Protein AF-A0A800AGG9-F1 (afdb_monomer_lite)

Radius of gyration: 21.26 Å; chains: 1; bounding box: 68×28×47 Å

Structure (mmCIF, N/CA/C/O backbone):
data_AF-A0A800AGG9-F1
#
_entry.id   AF-A0A800AGG9-F1
#
loop_
_atom_site.group_PDB
_atom_site.id
_atom_site.type_symbol
_atom_site.label_atom_id
_atom_site.label_alt_id
_atom_site.label_comp_id
_atom_site.label_asym_id
_atom_site.label_entity_id
_atom_site.label_seq_id
_atom_site.pdbx_PDB_ins_code
_atom_site.Cartn_x
_atom_site.Cartn_y
_atom_site.Cartn_z
_atom_site.occupancy
_atom_site.B_iso_or_equiv
_atom_site.auth_seq_id
_atom_site.auth_comp_id
_atom_site.auth_asym_id
_atom_site.auth_atom_id
_atom_site.pdbx_PDB_model_num
ATOM 1 N N . MET A 1 1 ? -51.773 8.996 23.304 1.00 39.66 1 MET A N 1
ATOM 2 C CA . MET A 1 1 ? -50.363 9.380 23.068 1.00 39.66 1 MET A CA 1
ATOM 3 C C . MET A 1 1 ? -49.480 8.352 23.767 1.00 39.66 1 MET A C 1
ATOM 5 O O . MET A 1 1 ? -49.415 8.365 24.989 1.00 39.66 1 MET A O 1
ATOM 9 N N . ALA A 1 2 ? -48.914 7.386 23.037 1.00 49.47 2 ALA A N 1
ATOM 10 C CA . ALA A 1 2 ? -48.109 6.313 23.629 1.00 49.47 2 ALA A CA 1
ATOM 11 C C . ALA A 1 2 ? -46.671 6.798 23.874 1.00 49.47 2 ALA A C 1
ATOM 13 O O . ALA A 1 2 ? -46.012 7.288 22.959 1.00 49.47 2 ALA A O 1
ATOM 14 N N . LYS A 1 3 ? -46.191 6.686 25.116 1.00 53.56 3 LYS A N 1
ATOM 15 C CA . LYS A 1 3 ? -44.838 7.086 25.515 1.00 53.56 3 LYS A CA 1
ATOM 16 C C . LYS A 1 3 ? -43.867 5.958 25.156 1.00 53.56 3 LYS A C 1
ATOM 18 O O . LYS A 1 3 ? -43.844 4.929 25.825 1.00 53.56 3 LYS A O 1
ATOM 23 N N . VAL A 1 4 ? -43.097 6.133 24.082 1.00 57.53 4 VAL A N 1
ATOM 24 C CA . VAL A 1 4 ? -42.041 5.190 23.687 1.00 57.53 4 VAL A CA 1
ATOM 25 C C . VAL A 1 4 ? -40.859 5.374 24.633 1.00 57.53 4 VAL A C 1
ATOM 27 O O . VAL A 1 4 ? -40.087 6.325 24.523 1.00 57.53 4 VAL A O 1
ATOM 30 N N . THR A 1 5 ? -40.732 4.477 25.605 1.00 51.62 5 THR A N 1
ATOM 31 C CA . THR A 1 5 ? -39.590 4.451 26.520 1.00 51.62 5 THR A CA 1
ATOM 32 C C . THR A 1 5 ? -38.417 3.784 25.805 1.00 51.62 5 THR A C 1
ATOM 34 O O . THR A 1 5 ? -38.260 2.565 25.859 1.00 51.62 5 THR A O 1
ATOM 37 N N . MET A 1 6 ? -37.599 4.570 25.102 1.00 54.72 6 MET A N 1
ATOM 38 C CA . MET A 1 6 ? -36.322 4.089 24.572 1.00 54.72 6 MET A CA 1
ATOM 39 C C . MET A 1 6 ? -35.401 3.747 25.750 1.00 54.72 6 MET A C 1
ATOM 41 O O . MET A 1 6 ? -34.864 4.632 26.416 1.00 54.72 6 MET A O 1
ATOM 45 N N . ARG A 1 7 ? -35.239 2.451 26.043 1.00 48.12 7 ARG A N 1
ATOM 46 C CA . ARG A 1 7 ? -34.187 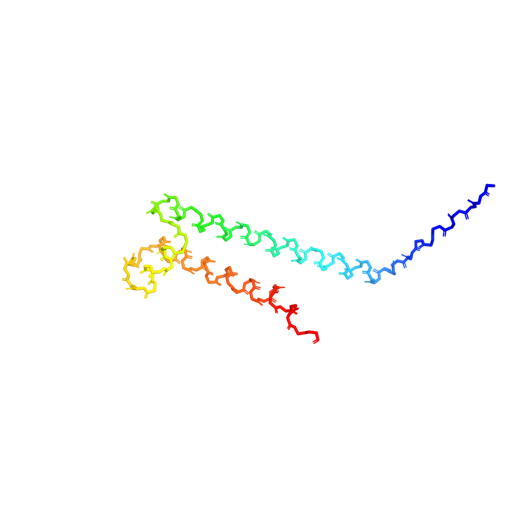1.967 26.944 1.00 48.12 7 ARG A CA 1
ATOM 47 C C . ARG A 1 7 ? -32.846 2.183 26.247 1.00 48.12 7 ARG A C 1
ATOM 49 O O . ARG A 1 7 ? -32.400 1.327 25.493 1.00 48.12 7 ARG A O 1
ATOM 56 N N . HIS A 1 8 ? -32.192 3.311 26.512 1.00 52.84 8 HIS A N 1
ATOM 57 C CA . HIS A 1 8 ? -30.750 3.399 26.314 1.00 52.84 8 HIS A CA 1
ATOM 58 C C . HIS A 1 8 ? -30.117 2.360 27.240 1.00 52.84 8 HIS A C 1
ATOM 60 O O . HIS A 1 8 ? -30.128 2.529 28.461 1.00 52.84 8 HIS A O 1
ATOM 66 N N . SER A 1 9 ? -29.613 1.260 26.680 1.00 56.97 9 SER A N 1
ATOM 67 C CA . SER A 1 9 ? -28.708 0.376 27.405 1.00 56.97 9 SER A CA 1
ATOM 68 C C . SER A 1 9 ? -27.526 1.236 27.839 1.00 56.97 9 SER A C 1
ATOM 70 O O . SER A 1 9 ? -26.722 1.653 27.005 1.00 56.97 9 SER A O 1
ATOM 72 N N . GLN A 1 10 ? -27.475 1.588 29.124 1.00 62.62 10 GLN A N 1
ATOM 73 C CA . GLN A 1 10 ? -26.336 2.282 29.701 1.00 62.62 10 GLN A CA 1
ATOM 74 C C . GLN A 1 10 ? -25.159 1.316 29.610 1.00 62.62 10 GLN A C 1
ATOM 76 O O . GLN A 1 10 ? -24.998 0.458 30.473 1.00 62.62 10 GLN A O 1
ATOM 81 N N . THR A 1 11 ? -24.369 1.418 28.541 1.00 62.16 11 THR A N 1
ATOM 82 C CA . THR A 1 11 ? -23.075 0.747 28.468 1.00 62.16 11 THR A CA 1
ATOM 83 C C . THR A 1 11 ? -22.314 1.158 29.712 1.00 62.16 11 THR A C 1
ATOM 85 O O . THR A 1 11 ? -22.158 2.350 29.996 1.00 62.16 11 THR A O 1
ATOM 88 N N . THR A 1 12 ? -21.897 0.180 30.503 1.00 73.69 12 THR A N 1
ATOM 89 C CA . THR A 1 12 ? -21.161 0.404 31.745 1.00 73.69 12 THR A CA 1
ATOM 90 C C . THR A 1 12 ? -19.867 1.170 31.454 1.00 73.69 12 THR A C 1
ATOM 92 O O . THR A 1 12 ? -19.361 1.173 30.330 1.00 73.69 12 THR A O 1
ATOM 95 N N . ALA A 1 13 ? -19.290 1.844 32.453 1.00 72.00 13 ALA A N 1
ATOM 96 C CA . ALA A 1 13 ? -18.036 2.582 32.254 1.00 72.00 13 ALA A CA 1
ATOM 97 C C . ALA A 1 13 ? -16.908 1.691 31.686 1.00 72.00 13 ALA A C 1
ATOM 99 O O . ALA A 1 13 ? -16.111 2.152 30.868 1.00 72.00 13 ALA A O 1
ATOM 100 N N . GLY A 1 14 ? -16.894 0.406 32.060 1.00 74.81 14 GLY A N 1
ATOM 101 C CA . GLY A 1 14 ? -15.978 -0.595 31.513 1.00 74.81 14 GLY A CA 1
ATOM 102 C C . GLY A 1 14 ? -16.240 -0.925 30.041 1.00 74.81 14 GLY A C 1
ATOM 103 O O . GLY A 1 14 ? -15.295 -0.990 29.259 1.00 74.81 14 GLY A O 1
ATOM 104 N N . GLU A 1 15 ? -17.502 -1.076 29.633 1.00 76.81 15 GLU A N 1
ATOM 105 C CA . GLU A 1 15 ? -17.867 -1.323 28.230 1.00 76.81 15 GLU A CA 1
ATOM 106 C C . GLU A 1 15 ? -17.570 -0.115 27.339 1.00 76.81 15 GLU A C 1
ATOM 108 O O . GLU A 1 15 ? -17.015 -0.281 26.257 1.00 76.81 15 GLU A O 1
ATOM 113 N N . ARG A 1 16 ? -17.833 1.111 27.813 1.00 77.69 16 ARG A N 1
ATOM 114 C CA . ARG A 1 16 ? -17.468 2.330 27.072 1.00 77.69 16 ARG A CA 1
ATOM 115 C C . ARG A 1 16 ? -15.961 2.429 26.851 1.00 77.69 16 ARG A C 1
ATOM 117 O O . ARG A 1 16 ? -15.531 2.757 25.752 1.00 77.69 16 ARG A O 1
ATOM 124 N N . LYS A 1 17 ? -15.151 2.103 27.867 1.00 77.38 17 LYS A N 1
ATOM 125 C CA . LYS A 1 17 ? -13.684 2.101 27.745 1.00 77.38 17 LYS A CA 1
ATOM 126 C C . LYS A 1 17 ? -13.201 1.079 26.710 1.00 77.38 17 LYS A C 1
ATOM 128 O O . LYS A 1 17 ? -12.295 1.392 25.944 1.00 77.38 17 LYS A O 1
ATOM 133 N N . LYS A 1 18 ? -13.817 -0.109 26.661 1.00 78.19 18 LYS A N 1
ATOM 134 C CA . LYS A 1 18 ? -13.517 -1.129 25.643 1.00 78.19 18 LYS A CA 1
ATOM 135 C C . LYS A 1 18 ? -13.877 -0.653 24.235 1.00 78.19 18 LYS A C 1
ATOM 137 O O . LYS A 1 18 ? -13.029 -0.736 23.357 1.00 78.19 18 LYS A O 1
ATOM 142 N N . LEU A 1 19 ? -15.072 -0.088 24.047 1.00 79.50 19 LEU A N 1
ATOM 143 C CA . LEU A 1 19 ? -15.518 0.436 22.750 1.00 79.50 19 LEU A CA 1
ATOM 144 C C . LEU A 1 19 ? -14.625 1.574 22.243 1.00 79.50 19 LEU A C 1
ATOM 146 O O . LEU A 1 19 ? -14.271 1.595 21.072 1.00 79.50 19 LEU A O 1
ATOM 150 N N . ILE A 1 20 ? -14.224 2.495 23.125 1.00 81.69 20 ILE A N 1
ATOM 151 C CA . ILE A 1 20 ? -13.294 3.577 22.769 1.00 81.69 20 ILE A CA 1
ATOM 152 C C . ILE A 1 20 ? -11.936 3.000 22.368 1.00 81.69 20 ILE A C 1
ATOM 154 O O . ILE A 1 20 ? -11.382 3.407 21.355 1.00 81.69 20 ILE A O 1
ATOM 158 N N . HIS A 1 21 ? -11.402 2.048 23.135 1.00 78.12 21 HIS A N 1
ATOM 159 C CA . HIS A 1 21 ? -10.118 1.427 22.819 1.00 78.12 21 HIS A CA 1
ATOM 160 C C . HIS A 1 21 ? -10.147 0.695 21.471 1.00 78.12 21 HIS A C 1
ATOM 162 O O . HIS A 1 21 ? -9.228 0.839 20.671 1.00 78.12 21 HIS A O 1
ATOM 168 N N . GLU A 1 22 ? -11.216 -0.052 21.200 1.00 75.06 22 GLU A N 1
ATOM 169 C CA . GLU A 1 22 ? -11.410 -0.738 19.924 1.00 75.06 22 GLU A CA 1
ATOM 170 C C . GLU A 1 22 ? -11.567 0.250 18.762 1.00 75.06 22 GLU A C 1
ATOM 172 O O . GLU A 1 22 ? -10.934 0.077 17.724 1.00 75.06 22 GLU A O 1
ATOM 177 N N . ALA A 1 23 ? -12.335 1.327 18.949 1.00 74.94 23 ALA A N 1
ATOM 178 C CA . ALA A 1 23 ? -12.482 2.378 17.948 1.00 74.94 23 ALA A CA 1
ATOM 179 C C . ALA A 1 23 ? -11.146 3.071 17.643 1.00 74.94 23 ALA A C 1
ATOM 181 O O . ALA A 1 23 ? -10.799 3.217 16.476 1.00 74.94 23 ALA A O 1
ATOM 182 N N . VAL A 1 24 ? -10.369 3.436 18.669 1.00 76.69 24 VAL A N 1
ATOM 183 C CA . VAL A 1 24 ? -9.032 4.034 18.504 1.00 76.69 24 VAL A CA 1
ATOM 184 C C . VAL A 1 24 ? -8.104 3.084 17.751 1.00 76.69 24 VAL A C 1
ATOM 186 O O . VAL A 1 24 ? -7.447 3.503 16.805 1.00 76.69 24 VAL A O 1
ATOM 189 N N . ARG A 1 25 ? -8.098 1.795 18.111 1.00 77.62 25 ARG A N 1
ATOM 190 C CA . ARG A 1 25 ? -7.307 0.777 17.410 1.00 77.62 25 ARG A CA 1
ATOM 191 C C . ARG A 1 25 ? -7.707 0.646 15.938 1.00 77.62 25 ARG A C 1
ATOM 193 O O . ARG A 1 25 ? -6.842 0.510 15.084 1.00 77.62 25 ARG A O 1
ATOM 200 N N . ASN A 1 26 ? -9.001 0.675 15.627 1.00 73.94 26 ASN A N 1
ATOM 201 C CA . ASN A 1 26 ? -9.473 0.574 14.244 1.00 73.94 26 ASN A CA 1
ATOM 202 C C . ASN A 1 26 ? -9.132 1.826 13.421 1.00 73.94 26 ASN A C 1
ATOM 204 O O . ASN A 1 26 ? -8.800 1.699 12.246 1.00 73.94 26 ASN A O 1
ATOM 208 N N . VAL A 1 27 ? -9.181 3.017 14.029 1.00 76.75 27 VAL A N 1
ATOM 209 C CA . VAL A 1 27 ? -8.743 4.271 13.389 1.00 76.75 27 VAL A CA 1
ATOM 210 C C . VAL A 1 27 ? -7.253 4.218 13.059 1.00 76.75 27 VAL A C 1
ATOM 212 O O . VAL A 1 27 ? -6.875 4.561 11.944 1.00 76.75 27 VAL A O 1
ATOM 215 N N . ASP A 1 28 ? -6.431 3.730 13.986 1.00 82.56 28 ASP A N 1
ATOM 216 C CA . ASP A 1 28 ? -4.985 3.569 13.794 1.00 82.56 28 ASP A CA 1
ATOM 217 C C . ASP A 1 28 ? -4.653 2.624 12.622 1.00 82.56 28 ASP A C 1
ATOM 219 O O . ASP A 1 28 ? -3.834 2.938 11.759 1.00 82.56 28 ASP A O 1
ATOM 223 N N . VAL A 1 29 ? -5.378 1.503 12.514 1.00 84.94 29 VAL A N 1
ATOM 224 C CA . VAL A 1 29 ? -5.254 0.572 11.377 1.00 84.94 29 VAL A CA 1
ATOM 225 C C . VAL A 1 29 ? -5.685 1.222 10.061 1.00 84.94 29 VAL A C 1
ATOM 227 O O . VAL A 1 29 ? -5.023 1.019 9.048 1.00 84.94 29 VAL A O 1
ATOM 230 N N . SER A 1 30 ? -6.775 1.995 10.056 1.00 84.50 30 SER A N 1
ATOM 231 C CA . SER A 1 30 ? -7.233 2.693 8.847 1.00 84.50 30 SER A CA 1
ATOM 232 C C . SER A 1 30 ? -6.197 3.705 8.366 1.00 84.50 30 SER A C 1
ATOM 234 O O . SER A 1 30 ? -5.839 3.682 7.195 1.00 84.50 30 SER A O 1
ATOM 236 N N . ALA A 1 31 ? -5.671 4.534 9.271 1.00 85.69 31 ALA A N 1
ATOM 237 C CA . ALA A 1 31 ? -4.638 5.512 8.941 1.00 85.69 31 ALA A CA 1
ATOM 238 C C . ALA A 1 31 ? -3.368 4.831 8.404 1.00 85.69 31 ALA A C 1
ATOM 240 O O . ALA A 1 31 ? -2.833 5.240 7.377 1.00 85.69 31 ALA A O 1
ATOM 241 N N . SER A 1 32 ? -2.947 3.730 9.037 1.00 90.12 32 SER A N 1
ATOM 242 C CA . SER A 1 32 ? -1.806 2.930 8.576 1.00 90.12 32 SER A CA 1
ATOM 243 C C . SER A 1 32 ? -2.026 2.359 7.168 1.00 90.12 32 SER A C 1
ATOM 245 O O . SER A 1 32 ? -1.103 2.328 6.360 1.00 90.12 32 SER A O 1
ATOM 247 N N . LEU A 1 33 ? -3.242 1.903 6.847 1.00 92.50 33 LEU A N 1
ATOM 248 C CA . LEU A 1 33 ? -3.569 1.407 5.507 1.00 92.50 33 LEU A CA 1
ATOM 249 C C . LEU A 1 33 ? -3.540 2.521 4.458 1.00 92.50 33 LEU A C 1
ATOM 251 O O . LEU A 1 33 ? -3.003 2.300 3.373 1.00 92.50 33 LEU A O 1
ATOM 255 N N . ASP A 1 34 ? -4.079 3.697 4.777 1.00 93.44 34 ASP A N 1
ATOM 256 C CA . ASP A 1 34 ? -4.095 4.841 3.862 1.00 93.44 34 ASP A CA 1
ATOM 257 C C . ASP A 1 34 ? -2.670 5.297 3.510 1.00 93.44 34 ASP A C 1
ATOM 259 O O . ASP A 1 34 ? -2.370 5.553 2.342 1.00 93.44 34 ASP A O 1
ATOM 263 N N . GLU A 1 35 ? -1.762 5.324 4.490 1.00 94.44 35 GLU A N 1
ATOM 264 C CA . GLU A 1 35 ? -0.345 5.639 4.267 1.00 94.44 35 GLU A CA 1
ATOM 265 C C . GLU A 1 35 ? 0.337 4.628 3.335 1.00 94.44 35 GLU A C 1
ATOM 267 O O . GLU A 1 35 ? 1.055 5.010 2.407 1.00 94.44 35 GLU A O 1
ATOM 272 N N . LEU A 1 36 ? 0.089 3.332 3.539 1.00 95.38 36 LEU A N 1
ATOM 273 C CA . LEU A 1 36 ? 0.661 2.274 2.704 1.00 95.38 36 LEU A CA 1
ATOM 274 C C . LEU A 1 36 ? 0.133 2.334 1.269 1.00 95.38 36 LEU A C 1
ATOM 276 O O . LEU A 1 36 ? 0.913 2.216 0.322 1.00 95.38 36 LEU A O 1
ATOM 280 N N . ILE A 1 37 ? -1.171 2.572 1.106 1.00 94.62 37 ILE A N 1
ATOM 281 C CA . ILE A 1 37 ? -1.790 2.765 -0.207 1.00 94.62 37 ILE A CA 1
ATOM 282 C C . ILE A 1 37 ? -1.171 3.981 -0.897 1.00 94.62 37 ILE A C 1
ATOM 284 O O . ILE A 1 37 ? -0.797 3.881 -2.060 1.00 94.62 37 ILE A O 1
ATOM 288 N N . ALA A 1 38 ? -0.980 5.101 -0.195 1.00 95.81 38 ALA A N 1
ATOM 289 C CA . ALA A 1 38 ? -0.365 6.294 -0.773 1.00 95.81 38 ALA A CA 1
ATOM 290 C C . ALA A 1 38 ? 1.066 6.038 -1.281 1.00 95.81 38 ALA A C 1
ATOM 292 O O . ALA A 1 38 ? 1.415 6.472 -2.381 1.00 95.81 38 ALA A O 1
ATOM 293 N N . ILE A 1 39 ? 1.883 5.293 -0.526 1.00 94.62 39 ILE A N 1
ATOM 294 C CA . ILE A 1 39 ? 3.237 4.904 -0.956 1.00 94.62 39 ILE A CA 1
ATOM 295 C C . ILE A 1 39 ? 3.181 4.043 -2.222 1.00 94.62 39 ILE A C 1
ATOM 297 O O . ILE A 1 39 ? 3.961 4.255 -3.156 1.00 94.62 39 ILE A O 1
ATOM 301 N N . MET A 1 40 ? 2.265 3.074 -2.263 1.00 94.88 40 MET A N 1
ATOM 302 C CA . MET A 1 40 ? 2.105 2.198 -3.418 1.00 94.88 40 MET A CA 1
ATOM 303 C C . MET A 1 40 ? 1.639 2.975 -4.652 1.00 94.88 40 MET A C 1
ATOM 305 O O . MET A 1 40 ? 2.274 2.855 -5.698 1.00 94.88 40 MET A O 1
ATOM 309 N N . THR A 1 41 ? 0.628 3.836 -4.519 1.00 93.88 41 THR A N 1
ATOM 310 C CA . THR A 1 41 ? 0.117 4.699 -5.597 1.00 93.88 41 THR A CA 1
ATOM 311 C C . THR A 1 41 ? 1.193 5.642 -6.133 1.00 93.88 41 THR A C 1
ATOM 313 O O . THR A 1 41 ? 1.346 5.772 -7.343 1.00 93.88 41 THR A O 1
ATOM 316 N N . ALA A 1 42 ? 2.016 6.240 -5.266 1.00 94.00 42 ALA A N 1
ATOM 317 C CA . ALA A 1 42 ? 3.127 7.084 -5.711 1.00 94.00 42 ALA A CA 1
ATOM 318 C C . ALA A 1 42 ? 4.144 6.306 -6.569 1.00 94.00 42 ALA A C 1
ATOM 320 O O . ALA A 1 42 ? 4.746 6.849 -7.499 1.00 94.00 42 ALA A O 1
ATOM 321 N N . CYS A 1 43 ? 4.338 5.016 -6.284 1.00 91.44 43 CYS A N 1
ATOM 322 C CA . CYS A 1 43 ? 5.151 4.155 -7.135 1.00 91.44 43 CYS A CA 1
ATOM 323 C C . CYS A 1 43 ? 4.430 3.822 -8.444 1.00 91.44 43 CYS A C 1
ATOM 325 O O . CYS A 1 43 ? 5.067 3.862 -9.492 1.00 91.44 43 CYS A O 1
ATOM 327 N N . GLU A 1 44 ? 3.125 3.556 -8.422 1.00 92.50 44 GLU A N 1
ATOM 328 C CA . GLU A 1 44 ? 2.360 3.335 -9.654 1.00 92.50 44 GLU A CA 1
ATOM 329 C C . GLU A 1 44 ? 2.473 4.519 -10.618 1.00 92.50 44 GLU A C 1
ATOM 331 O O . GLU A 1 44 ? 2.795 4.336 -11.793 1.00 92.50 44 GLU A O 1
ATOM 336 N N . GLU A 1 45 ? 2.294 5.737 -10.104 1.00 93.19 45 GLU A N 1
ATOM 337 C CA . GLU A 1 45 ? 2.418 6.977 -10.872 1.00 93.19 45 GLU A CA 1
ATOM 338 C C . GLU A 1 45 ? 3.834 7.167 -11.417 1.00 93.19 45 GLU A C 1
ATOM 340 O O . GLU A 1 45 ? 4.015 7.458 -12.600 1.00 93.19 45 GLU A O 1
ATOM 345 N N . ARG A 1 46 ? 4.858 6.964 -10.578 1.00 90.94 46 ARG A N 1
ATOM 346 C CA . ARG A 1 46 ? 6.254 7.156 -10.991 1.00 90.94 46 ARG A CA 1
ATOM 347 C C . ARG A 1 46 ? 6.701 6.148 -12.044 1.00 90.94 46 ARG A C 1
ATOM 349 O O . ARG A 1 46 ? 7.462 6.497 -12.943 1.00 90.94 46 ARG A O 1
ATOM 356 N N . PHE A 1 47 ? 6.286 4.896 -11.904 1.00 89.06 47 PHE A N 1
ATOM 357 C CA . PHE A 1 47 ? 6.715 3.817 -12.785 1.00 89.06 47 PHE A CA 1
ATOM 358 C C . PHE A 1 47 ? 5.760 3.585 -13.967 1.00 89.06 47 PHE A C 1
ATOM 360 O O . PHE A 1 47 ? 6.105 2.830 -14.877 1.00 89.06 47 PHE A O 1
ATOM 367 N N . GLY A 1 48 ? 4.589 4.231 -13.978 1.00 93.25 48 GLY A N 1
ATOM 368 C CA . GLY A 1 48 ? 3.574 4.086 -15.022 1.00 93.25 48 GLY A CA 1
ATOM 369 C C . GLY A 1 48 ? 2.989 2.675 -15.094 1.00 93.25 48 GLY A C 1
ATOM 370 O O . GLY A 1 48 ? 2.692 2.187 -16.182 1.00 93.25 48 GLY A O 1
ATOM 371 N N . MET A 1 49 ? 2.895 1.991 -13.953 1.00 92.31 49 MET A N 1
ATOM 372 C CA . MET A 1 49 ? 2.459 0.597 -13.845 1.00 92.31 49 MET A CA 1
ATOM 373 C C . MET A 1 49 ? 1.492 0.453 -12.681 1.00 92.31 49 MET A C 1
ATOM 375 O O . MET A 1 49 ? 1.743 0.996 -11.613 1.00 92.31 49 MET A O 1
ATOM 379 N N . SER A 1 50 ? 0.433 -0.332 -12.846 1.00 93.25 50 SER A N 1
ATOM 380 C CA . SER A 1 50 ? -0.431 -0.691 -11.716 1.00 93.25 50 SER A CA 1
ATOM 381 C C . SER A 1 50 ? 0.316 -1.556 -10.692 1.00 93.25 50 SER A C 1
ATOM 383 O O . SER A 1 50 ? 1.250 -2.277 -11.043 1.00 93.25 50 SER A O 1
ATOM 385 N N . THR A 1 51 ? -0.134 -1.582 -9.435 1.00 91.94 51 THR A N 1
ATOM 386 C CA . THR A 1 51 ? 0.397 -2.459 -8.373 1.00 91.94 51 THR A CA 1
ATOM 387 C C . THR A 1 51 ? 0.404 -3.923 -8.806 1.00 91.94 51 THR A C 1
ATOM 389 O O . THR A 1 51 ? 1.330 -4.659 -8.472 1.00 91.94 51 THR A O 1
ATOM 392 N N . VAL A 1 52 ? -0.595 -4.357 -9.583 1.00 93.81 52 VAL A N 1
ATOM 393 C CA . VAL A 1 52 ? -0.675 -5.730 -10.107 1.00 93.81 52 VAL A CA 1
ATOM 394 C C . VAL A 1 52 ? 0.483 -6.016 -11.066 1.00 93.81 52 VAL A C 1
ATOM 396 O O . VAL A 1 52 ? 1.149 -7.046 -10.955 1.00 93.81 52 VAL A O 1
ATOM 399 N N . GLU A 1 53 ? 0.761 -5.097 -11.988 1.00 92.62 53 GLU A N 1
ATOM 400 C CA . GLU A 1 53 ? 1.881 -5.219 -12.925 1.00 92.62 53 GLU A CA 1
ATOM 401 C C . GLU A 1 53 ? 3.230 -5.083 -12.220 1.00 92.62 53 GLU A C 1
ATOM 403 O O . GLU A 1 53 ? 4.163 -5.834 -12.519 1.00 92.62 53 GLU A O 1
ATOM 408 N N . PHE A 1 54 ? 3.325 -4.159 -11.262 1.00 92.94 54 PHE A N 1
ATOM 409 C CA . PHE A 1 54 ? 4.506 -3.952 -10.437 1.00 92.94 54 PHE A CA 1
ATOM 410 C C . PHE A 1 54 ? 4.850 -5.232 -9.671 1.00 92.94 54 PHE A C 1
ATOM 412 O O . PHE A 1 54 ? 5.980 -5.710 -9.754 1.00 92.94 54 PHE A O 1
ATOM 419 N N . TYR A 1 55 ? 3.861 -5.849 -9.017 1.00 93.50 55 TYR A N 1
ATOM 420 C CA . TYR A 1 55 ? 4.017 -7.119 -8.310 1.00 93.50 55 TYR A CA 1
ATOM 421 C C . TYR A 1 55 ? 4.473 -8.242 -9.243 1.00 93.50 55 TYR A C 1
ATOM 423 O O . TYR A 1 55 ? 5.449 -8.934 -8.949 1.00 93.50 55 TYR A O 1
ATOM 431 N N . ALA A 1 56 ? 3.829 -8.392 -10.404 1.00 93.62 56 ALA A N 1
ATOM 432 C CA . ALA A 1 56 ? 4.197 -9.417 -11.377 1.00 93.62 56 ALA A CA 1
ATOM 433 C C . ALA A 1 56 ? 5.656 -9.275 -11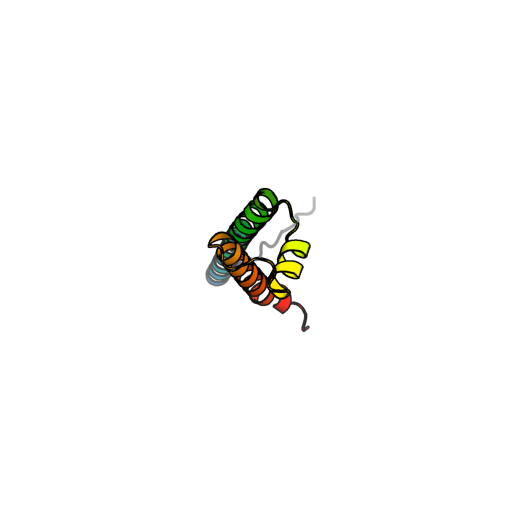.846 1.00 93.62 56 ALA A C 1
ATOM 435 O O . ALA A 1 56 ? 6.377 -10.267 -11.973 1.00 93.62 56 ALA A O 1
ATOM 436 N N . ARG A 1 57 ? 6.122 -8.042 -12.079 1.00 92.69 57 ARG A N 1
ATOM 437 C CA . ARG A 1 57 ? 7.512 -7.770 -12.473 1.00 92.69 57 ARG A CA 1
ATOM 438 C C . ARG A 1 57 ? 8.494 -7.925 -11.317 1.00 92.69 57 ARG A C 1
ATOM 440 O O . ARG A 1 57 ? 9.598 -8.418 -11.549 1.00 92.69 57 ARG A O 1
ATOM 447 N N . PHE A 1 58 ? 8.107 -7.534 -10.105 1.00 91.31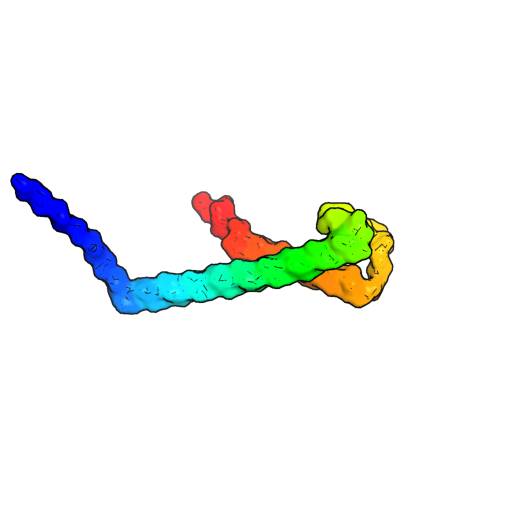 58 PHE A N 1
ATOM 448 C CA . PHE A 1 58 ? 8.910 -7.690 -8.893 1.00 91.31 58 PHE A CA 1
ATOM 449 C C . PHE A 1 58 ? 9.201 -9.168 -8.615 1.00 91.31 58 PHE A C 1
ATOM 451 O O . PHE A 1 58 ? 10.364 -9.552 -8.521 1.00 91.31 58 PHE A O 1
ATOM 458 N N . VAL A 1 59 ? 8.170 -10.021 -8.612 1.00 91.69 59 VAL A N 1
ATOM 459 C CA . VAL A 1 59 ? 8.319 -11.477 -8.416 1.00 91.69 59 VAL A CA 1
ATOM 460 C C . VAL A 1 59 ? 9.116 -12.128 -9.551 1.00 91.69 59 VAL A C 1
ATOM 462 O O . VAL A 1 59 ? 9.869 -13.071 -9.324 1.00 91.69 59 VAL A O 1
ATOM 465 N N . ALA A 1 60 ? 9.008 -11.601 -10.772 1.00 93.19 60 ALA A N 1
ATOM 466 C CA . ALA A 1 60 ? 9.818 -12.046 -11.902 1.00 93.19 60 ALA A CA 1
ATOM 467 C C . ALA A 1 60 ? 11.283 -11.554 -11.858 1.00 93.19 60 ALA A C 1
ATOM 469 O O . ALA A 1 60 ? 12.036 -11.851 -12.786 1.00 93.19 60 ALA A O 1
ATOM 470 N N . GLY A 1 61 ? 11.684 -10.777 -10.842 1.00 91.50 61 GLY A N 1
ATOM 471 C CA . GLY A 1 61 ? 13.040 -10.235 -10.697 1.00 91.50 61 GLY A CA 1
ATOM 472 C C . GLY A 1 61 ? 13.394 -9.135 -11.704 1.00 91.50 61 GLY A C 1
ATOM 473 O O . GLY A 1 61 ? 14.569 -8.882 -11.951 1.00 91.50 61 GLY A O 1
ATOM 474 N N . LYS A 1 62 ? 12.396 -8.486 -12.320 1.00 92.19 62 LYS A N 1
ATOM 475 C CA . LYS A 1 62 ? 12.581 -7.523 -13.425 1.00 92.19 62 LYS A CA 1
ATOM 476 C C . LYS A 1 62 ? 12.635 -6.055 -12.991 1.00 92.19 62 LYS A C 1
ATOM 478 O O . LYS A 1 62 ? 12.709 -5.183 -13.850 1.00 92.19 62 LYS A O 1
ATOM 483 N N . MET A 1 63 ? 12.554 -5.780 -11.690 1.00 87.19 63 MET A N 1
ATOM 484 C CA . MET A 1 63 ? 12.446 -4.416 -11.148 1.00 87.19 63 MET A CA 1
ATOM 485 C C . MET A 1 63 ? 13.785 -3.842 -10.661 1.00 87.19 63 MET A C 1
ATOM 487 O O . MET A 1 63 ? 13.886 -2.637 -10.461 1.00 87.19 63 MET A O 1
ATOM 491 N N . GLY A 1 64 ? 14.820 -4.677 -10.518 1.00 86.25 64 GLY A N 1
ATOM 492 C CA . GLY A 1 64 ? 16.091 -4.266 -9.916 1.00 86.25 64 GLY A CA 1
ATOM 493 C C . GLY A 1 64 ? 15.972 -4.032 -8.407 1.00 86.25 64 GLY A C 1
ATOM 494 O O . GLY A 1 64 ? 15.044 -4.522 -7.766 1.00 86.25 64 GLY A O 1
ATOM 495 N N . ASP A 1 65 ? 16.928 -3.296 -7.850 1.00 88.06 65 ASP A N 1
ATOM 496 C CA . ASP A 1 65 ? 17.132 -3.081 -6.413 1.00 88.06 65 ASP A CA 1
ATOM 497 C C . ASP A 1 65 ? 17.061 -1.599 -6.012 1.00 88.06 65 ASP A C 1
ATOM 499 O O . ASP A 1 65 ? 17.595 -1.199 -4.976 1.00 88.06 65 ASP A O 1
ATOM 503 N N . SER A 1 66 ? 16.402 -0.761 -6.821 1.00 92.12 66 SER A N 1
ATOM 504 C CA . SER A 1 66 ? 16.297 0.659 -6.494 1.00 92.12 66 SER A CA 1
ATOM 505 C C . SER A 1 66 ? 15.594 0.855 -5.148 1.00 92.12 66 SER A C 1
ATOM 507 O O . SER A 1 66 ? 14.703 0.086 -4.767 1.00 92.12 66 SER A O 1
ATOM 509 N N . ALA A 1 67 ? 15.971 1.917 -4.429 1.00 91.00 67 ALA A N 1
ATOM 510 C CA . ALA A 1 67 ? 15.397 2.252 -3.121 1.00 91.00 67 ALA A CA 1
ATOM 511 C C . ALA A 1 67 ? 13.859 2.308 -3.153 1.00 91.00 67 ALA A C 1
ATOM 513 O O . ALA A 1 67 ? 13.181 2.079 -2.159 1.00 91.00 67 ALA A O 1
ATOM 514 N N . GLU A 1 68 ? 13.313 2.583 -4.324 1.00 91.00 68 GLU A N 1
ATOM 515 C CA . GLU A 1 68 ? 11.908 2.851 -4.567 1.00 91.00 68 GLU A CA 1
ATOM 516 C C . GLU A 1 68 ? 11.123 1.574 -4.819 1.00 91.00 68 GLU A C 1
ATOM 518 O O . GLU A 1 68 ? 10.008 1.425 -4.329 1.00 91.00 68 GLU A O 1
ATOM 523 N N . VAL A 1 69 ? 11.745 0.622 -5.516 1.00 91.38 69 VAL A N 1
ATOM 524 C CA . VAL A 1 69 ? 11.249 -0.750 -5.622 1.00 91.38 69 VAL A CA 1
ATOM 525 C C . VAL A 1 69 ? 11.245 -1.403 -4.245 1.00 91.38 69 VAL A C 1
ATOM 527 O O . VAL A 1 69 ? 10.261 -2.040 -3.872 1.00 91.38 69 VAL A O 1
ATOM 530 N N . MET A 1 70 ? 12.297 -1.181 -3.454 1.00 92.69 70 MET A N 1
ATOM 531 C CA . MET A 1 70 ? 12.367 -1.667 -2.076 1.00 92.69 70 MET A CA 1
ATOM 532 C C . MET A 1 70 ? 11.304 -1.019 -1.183 1.00 92.69 70 MET A C 1
ATOM 534 O O . MET A 1 70 ? 10.637 -1.717 -0.423 1.00 92.69 70 MET A O 1
ATOM 538 N N . GLN A 1 71 ? 11.098 0.296 -1.296 1.00 93.38 71 GLN A N 1
ATOM 539 C CA . GLN A 1 71 ? 10.058 1.012 -0.556 1.00 93.38 71 GLN A CA 1
ATOM 540 C C . GLN A 1 71 ? 8.659 0.486 -0.891 1.00 93.38 71 GLN A C 1
ATOM 542 O O . GLN A 1 71 ? 7.869 0.229 0.017 1.00 93.38 71 GLN A O 1
ATOM 547 N N . TRP A 1 72 ? 8.371 0.274 -2.177 1.00 94.88 72 TRP A N 1
ATOM 548 C CA . TRP A 1 72 ? 7.115 -0.329 -2.608 1.00 94.88 72 TRP A CA 1
ATOM 549 C C . TRP A 1 72 ? 6.946 -1.748 -2.056 1.00 94.88 72 TRP A C 1
ATOM 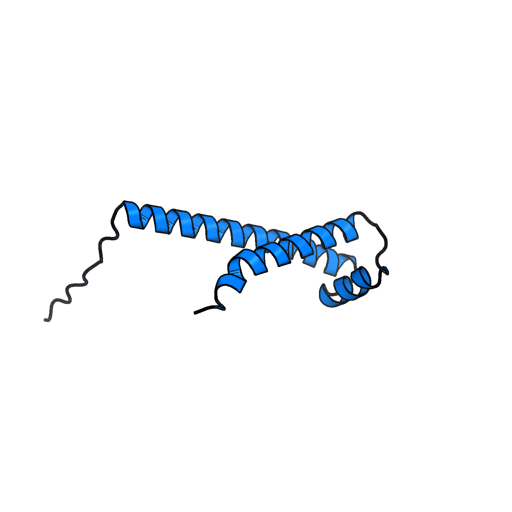551 O O . TRP A 1 72 ? 5.886 -2.073 -1.530 1.00 94.88 72 TRP A O 1
ATOM 561 N N . ALA A 1 73 ? 7.990 -2.582 -2.116 1.00 93.69 73 ALA A N 1
ATOM 562 C CA . ALA A 1 73 ? 7.925 -3.965 -1.645 1.00 93.69 73 ALA A CA 1
ATOM 563 C C . ALA A 1 73 ? 7.637 -4.041 -0.139 1.00 93.69 73 ALA A C 1
ATOM 565 O O . ALA A 1 73 ? 6.798 -4.833 0.288 1.00 93.69 73 ALA A O 1
ATOM 566 N N . MET A 1 74 ? 8.277 -3.176 0.654 1.00 93.75 74 MET A N 1
ATOM 567 C CA . MET A 1 74 ? 8.000 -3.058 2.088 1.00 93.75 74 MET A CA 1
ATOM 568 C C . MET A 1 74 ? 6.564 -2.593 2.355 1.00 93.75 74 MET A C 1
ATOM 570 O O . MET A 1 74 ? 5.895 -3.153 3.221 1.00 93.75 74 MET A O 1
ATOM 574 N N . ALA A 1 75 ? 6.071 -1.602 1.604 1.00 95.44 75 ALA A N 1
ATOM 575 C CA . ALA A 1 75 ? 4.703 -1.113 1.759 1.00 95.44 75 ALA A CA 1
ATOM 576 C C . ALA A 1 75 ? 3.664 -2.188 1.400 1.00 95.44 75 ALA A C 1
ATOM 578 O O . ALA A 1 75 ? 2.688 -2.379 2.124 1.00 95.44 75 ALA A O 1
ATOM 579 N N . TYR A 1 76 ? 3.904 -2.938 0.323 1.00 94.75 76 TYR A N 1
ATOM 580 C CA . TYR A 1 76 ? 3.038 -4.028 -0.113 1.00 94.75 76 TYR A CA 1
ATOM 581 C C . TYR A 1 76 ? 2.995 -5.183 0.899 1.00 94.75 76 TYR A C 1
ATOM 583 O O . TYR A 1 76 ? 1.924 -5.721 1.188 1.00 94.75 76 TYR A O 1
ATOM 591 N N . ASP A 1 77 ? 4.140 -5.556 1.475 1.00 93.88 77 ASP A N 1
ATOM 592 C CA . ASP A 1 77 ? 4.199 -6.592 2.512 1.00 93.88 77 ASP A CA 1
ATOM 593 C C . ASP A 1 77 ? 3.468 -6.154 3.791 1.00 93.88 77 ASP A C 1
ATOM 595 O O . ASP A 1 77 ? 2.618 -6.882 4.310 1.00 93.88 77 ASP A O 1
ATOM 599 N N . ALA A 1 78 ? 3.697 -4.916 4.242 1.00 93.25 78 ALA A N 1
ATOM 600 C CA . ALA A 1 78 ? 2.994 -4.339 5.386 1.00 93.25 78 ALA A CA 1
ATOM 601 C C . ALA A 1 78 ? 1.474 -4.253 5.155 1.00 93.25 78 ALA A C 1
ATOM 603 O O . ALA A 1 78 ? 0.691 -4.581 6.053 1.00 93.25 78 ALA A O 1
ATOM 604 N N . TYR A 1 79 ? 1.045 -3.884 3.944 1.00 93.94 79 TYR A N 1
ATOM 605 C CA . TYR A 1 79 ? -0.364 -3.866 3.554 1.00 93.94 79 TYR A CA 1
ATOM 606 C C . TYR A 1 79 ? -0.983 -5.262 3.675 1.00 93.94 79 TYR A C 1
ATOM 608 O O . TYR A 1 79 ? -1.996 -5.440 4.356 1.00 93.94 79 TYR A O 1
ATOM 616 N N . ASN A 1 80 ? -0.342 -6.278 3.089 1.00 91.69 80 ASN A N 1
ATOM 617 C CA . ASN A 1 80 ? -0.814 -7.659 3.176 1.00 91.69 80 ASN A CA 1
ATOM 618 C C . ASN A 1 80 ? -0.856 -8.159 4.622 1.00 91.69 80 ASN A C 1
ATOM 620 O O . ASN A 1 80 ? -1.809 -8.835 5.015 1.00 91.69 80 ASN A O 1
ATOM 624 N N . HIS A 1 81 ? 0.144 -7.813 5.432 1.00 90.69 81 HIS A N 1
ATOM 625 C CA . HIS A 1 81 ? 0.175 -8.171 6.843 1.00 90.69 81 HIS A CA 1
ATOM 626 C C . HIS A 1 81 ? -1.011 -7.574 7.616 1.00 90.69 81 HIS A C 1
ATOM 628 O O . HIS A 1 81 ? -1.691 -8.298 8.353 1.00 90.69 81 HIS A O 1
ATOM 634 N N . LEU A 1 82 ? -1.304 -6.284 7.423 1.00 89.62 82 LEU A N 1
ATOM 635 C CA . LEU A 1 82 ? -2.438 -5.612 8.063 1.00 89.62 82 LEU A CA 1
ATOM 636 C C . LEU A 1 82 ? -3.775 -6.206 7.615 1.00 89.62 82 LEU A C 1
ATOM 638 O O . LEU A 1 82 ? -4.613 -6.533 8.460 1.00 89.62 82 LEU A O 1
ATOM 642 N N . ILE A 1 83 ? -3.959 -6.416 6.309 1.00 87.94 83 ILE A N 1
ATOM 643 C CA . ILE A 1 83 ? -5.183 -7.012 5.762 1.00 87.94 83 ILE A CA 1
ATOM 644 C C . ILE A 1 83 ? -5.402 -8.427 6.312 1.00 87.94 83 ILE A C 1
ATOM 646 O O . ILE A 1 83 ? -6.487 -8.740 6.810 1.00 87.94 83 ILE A O 1
ATOM 650 N N . ASN A 1 84 ? -4.373 -9.273 6.308 1.00 87.56 84 ASN A N 1
ATOM 651 C CA . ASN A 1 84 ? -4.483 -10.642 6.810 1.00 87.56 84 ASN A CA 1
ATOM 652 C C . ASN A 1 84 ? -4.732 -10.690 8.324 1.00 87.56 84 ASN A C 1
ATOM 654 O O . ASN A 1 84 ? -5.516 -11.507 8.803 1.00 87.56 84 ASN A O 1
ATOM 658 N N . THR A 1 85 ? -4.124 -9.789 9.092 1.00 86.06 85 THR A N 1
ATOM 659 C CA . THR A 1 85 ? -4.273 -9.779 10.553 1.00 86.06 85 THR A CA 1
ATOM 660 C C . THR A 1 85 ? -5.639 -9.252 10.998 1.00 86.06 85 THR A C 1
ATOM 662 O O . THR A 1 85 ? -6.218 -9.760 11.965 1.00 86.06 85 THR A O 1
ATOM 665 N N . HIS A 1 86 ? -6.174 -8.243 10.306 1.00 81.75 86 HIS A N 1
ATOM 666 C CA . HIS A 1 86 ? -7.366 -7.517 10.748 1.00 81.75 86 HIS A CA 1
ATOM 667 C C . HIS A 1 86 ? -8.645 -7.879 9.988 1.00 81.75 86 HIS A C 1
ATOM 669 O O . HIS A 1 86 ? -9.723 -7.847 10.581 1.00 81.75 86 HIS A O 1
ATOM 675 N N . PHE A 1 87 ? -8.551 -8.273 8.717 1.00 71.12 87 PHE A N 1
ATOM 676 C CA . PHE A 1 87 ? -9.723 -8.490 7.863 1.00 71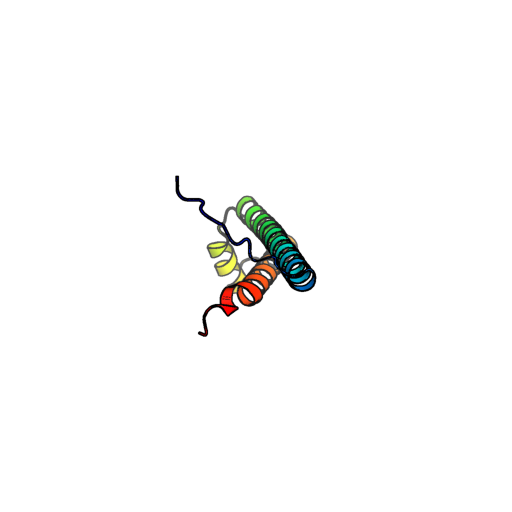.12 87 PHE A CA 1
ATOM 677 C C . PHE A 1 87 ? -9.986 -9.972 7.545 1.00 71.12 87 PHE A C 1
ATOM 679 O O . PHE A 1 87 ? -11.146 -10.345 7.381 1.00 71.12 87 PHE A O 1
ATOM 686 N N . GLN A 1 88 ? -8.976 -10.856 7.574 1.00 60.41 88 GLN A N 1
ATOM 687 C CA . GLN A 1 88 ? -9.172 -12.309 7.366 1.00 60.41 88 GLN A CA 1
ATOM 688 C C . GLN A 1 88 ? -9.667 -13.068 8.616 1.00 60.41 88 GLN A C 1
ATOM 690 O O . GLN A 1 88 ? -10.062 -14.229 8.529 1.00 60.41 88 GLN A O 1
ATOM 695 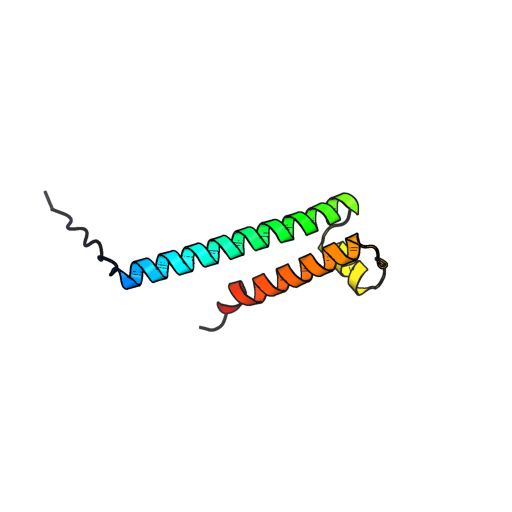N N . ARG A 1 89 ? -9.758 -12.420 9.787 1.00 53.53 89 ARG A N 1
ATOM 696 C CA . ARG A 1 89 ? -10.273 -13.050 11.024 1.00 53.53 89 ARG A CA 1
ATOM 697 C C . ARG A 1 89 ? -11.802 -13.239 11.060 1.00 53.53 89 ARG A C 1
ATOM 699 O O . ARG A 1 89 ? -12.324 -13.708 12.066 1.00 53.53 89 ARG A O 1
ATOM 706 N N . LYS A 1 90 ? -12.523 -12.891 9.983 1.00 46.56 90 LYS A N 1
ATOM 707 C CA . LYS A 1 90 ? -13.987 -13.049 9.846 1.00 46.56 90 LYS A CA 1
ATOM 708 C C . LYS A 1 90 ? -14.441 -14.301 9.073 1.00 46.56 90 LYS A C 1
ATOM 710 O O . LYS A 1 90 ? -15.638 -14.448 8.855 1.00 46.56 90 LYS A O 1
ATOM 715 N N . ALA A 1 91 ? -13.536 -15.198 8.672 1.00 46.22 91 ALA A N 1
ATOM 716 C CA . ALA A 1 91 ? -13.881 -16.363 7.844 1.00 46.22 91 ALA A CA 1
ATOM 717 C C . ALA A 1 91 ? -14.040 -17.702 8.599 1.00 46.22 91 ALA A C 1
ATOM 719 O O . ALA A 1 91 ? -14.180 -18.739 7.957 1.00 46.22 91 ALA A O 1
ATOM 720 N N . VAL A 1 92 ? -14.046 -17.712 9.936 1.00 43.84 92 VAL A N 1
ATOM 721 C CA . VAL A 1 92 ? -14.387 -18.915 10.719 1.00 43.84 92 VAL A CA 1
ATOM 722 C C . VAL A 1 92 ? -15.441 -18.533 11.752 1.00 43.84 92 VAL A C 1
ATOM 724 O O . VAL A 1 92 ? -15.120 -17.983 12.806 1.00 43.84 92 VAL A O 1
ATOM 727 N N . GLY A 1 93 ? -16.700 -18.755 11.376 1.00 39.09 93 GLY A N 1
ATOM 728 C CA . GLY A 1 93 ? -17.841 -18.866 12.283 1.00 39.09 93 GLY A CA 1
ATOM 729 C C . GLY A 1 93 ? -18.139 -20.328 12.564 1.00 39.09 93 GLY A C 1
ATOM 730 O O . GLY A 1 93 ? -17.844 -21.157 11.672 1.00 39.09 93 GLY A O 1
#

Foldseek 3Di:
DDDPPPPPPPQPPVSVVVVVVVVVVVVVLVVLLVVLVVLLVVLCVVVVHHPVRLVVCVVVVNPDDDPSNVSNVVSVVVNVVSCCVPPVVPPDD

Sequence (93 aa):
MAKVTMRHSQTTAGERKKLIHEAVRNVDVSASLDELIAIMTACEERFGMSTVEFYARFVAGKMGDSAEVMQWAMAYDAYNHLINTHFQRKAVG

pLDDT: mean 81.45, std 15.75, range [39.09, 95.81]

Secondary structure (DSSP, 8-state):
------------HHHHHHHHHHHHHHHHHHHHHHHHHHHHHHHHHHHT--HHHHHHHHHTT-S-S-HHHHHHHHHHHHHHHHHHHHTGGGS--